Protein AF-A0A928W2C4-F1 (afdb_monomer_lite)

Sequence (63 aa):
MDNNSIPSTLMTDEDWIDKGKADAWDGKPRDSPEHDSRAASMYDLGYCEGEIRRSPVVNRKTA

Foldseek 3Di:
DDPPPPPPPDQDLVSLLCQLLVCLLVVHPDDADPPDPSSSVSSPNSVVVNVVVPPPPVPPPPD

Secondary structure (DSSP, 8-state):
-------TT---HHHHHHHHHHHHHHTPPP---SS-HHHHHHHHHHHHHHHHTTS--------

Structure (mmCIF, N/CA/C/O backbone):
data_AF-A0A928W2C4-F1
#
_entry.id   AF-A0A928W2C4-F1
#
loop_
_atom_site.group_PDB
_atom_site.id
_atom_site.type_symbol
_atom_site.label_atom_id
_atom_site.label_alt_id
_atom_site.label_comp_id
_atom_site.label_asym_id
_atom_site.label_entity_id
_atom_site.label_seq_id
_atom_site.pdbx_PDB_ins_code
_atom_site.Cartn_x
_atom_site.Cartn_y
_atom_site.Cartn_z
_atom_site.occupancy
_atom_site.B_iso_or_equiv
_atom_site.auth_seq_id
_atom_site.auth_comp_id
_atom_site.auth_asym_id
_atom_site.auth_atom_id
_atom_site.pdbx_PDB_model_num
ATOM 1 N N . MET A 1 1 ? 9.018 23.506 -25.393 1.00 54.50 1 MET A N 1
ATOM 2 C CA . MET A 1 1 ? 9.391 22.662 -24.238 1.00 54.50 1 MET A CA 1
ATOM 3 C C . MET A 1 1 ? 8.166 21.833 -23.920 1.00 54.50 1 MET A C 1
ATOM 5 O O . MET A 1 1 ? 7.348 22.268 -23.126 1.00 54.50 1 MET A O 1
ATOM 9 N N . ASP A 1 2 ? 7.974 20.712 -24.612 1.00 50.00 2 ASP A N 1
ATOM 10 C CA . ASP A 1 2 ? 6.736 19.937 -24.490 1.00 50.00 2 ASP A CA 1
ATOM 11 C C . ASP A 1 2 ? 6.947 18.553 -25.122 1.00 50.00 2 ASP A C 1
ATOM 13 O O . ASP A 1 2 ? 6.337 18.163 -26.104 1.00 50.00 2 ASP A O 1
ATOM 17 N N . ASN A 1 3 ? 7.889 17.812 -24.539 1.00 49.69 3 ASN A N 1
ATOM 18 C CA . ASN A 1 3 ? 7.986 16.361 -24.679 1.00 49.69 3 ASN A CA 1
ATOM 19 C C . ASN A 1 3 ? 7.769 15.759 -23.289 1.00 49.69 3 ASN A C 1
ATOM 21 O O . ASN A 1 3 ? 8.660 15.150 -22.708 1.00 49.69 3 ASN A O 1
ATOM 25 N N . ASN A 1 4 ? 6.577 15.981 -22.728 1.00 54.91 4 ASN A N 1
ATOM 26 C CA . ASN A 1 4 ? 6.129 15.268 -21.535 1.00 54.91 4 ASN A CA 1
ATOM 27 C C . ASN A 1 4 ? 5.470 13.950 -21.951 1.00 54.91 4 ASN A C 1
ATOM 29 O O . ASN A 1 4 ? 4.298 13.699 -21.680 1.00 54.91 4 ASN A O 1
ATOM 33 N N . SER A 1 5 ? 6.229 13.126 -22.674 1.00 57.53 5 SER A N 1
ATOM 34 C CA . SER A 1 5 ? 5.931 11.705 -22.759 1.00 57.53 5 SER A CA 1
ATOM 35 C C . SER A 1 5 ? 6.408 11.120 -21.435 1.00 57.53 5 SER A C 1
ATOM 37 O O . SER A 1 5 ? 7.571 10.747 -21.308 1.00 57.53 5 SER A O 1
ATOM 39 N N . ILE A 1 6 ? 5.551 11.171 -20.410 1.00 58.03 6 ILE A N 1
ATOM 40 C CA . ILE A 1 6 ? 5.777 10.438 -19.163 1.00 58.03 6 ILE A CA 1
ATOM 41 C C . ILE A 1 6 ? 5.877 8.968 -19.577 1.00 58.03 6 ILE A C 1
ATOM 43 O O . ILE A 1 6 ? 4.882 8.427 -20.069 1.00 58.03 6 ILE A O 1
ATOM 47 N N . PRO A 1 7 ? 7.049 8.315 -19.463 1.00 52.53 7 PRO A N 1
ATOM 48 C CA . PRO A 1 7 ? 7.108 6.888 -19.692 1.00 52.53 7 PRO A CA 1
ATOM 49 C C . PRO A 1 7 ? 6.186 6.259 -18.652 1.00 52.53 7 PRO A C 1
ATOM 51 O O . PRO A 1 7 ? 6.352 6.464 -17.451 1.00 52.53 7 PRO A O 1
ATOM 54 N N . SER A 1 8 ? 5.188 5.528 -19.130 1.00 55.81 8 SER A N 1
ATOM 55 C CA . SER A 1 8 ? 4.179 4.781 -18.376 1.00 55.81 8 SER A CA 1
ATOM 56 C C . SER A 1 8 ? 4.776 3.622 -17.553 1.00 55.81 8 SER A C 1
ATOM 58 O O . SER A 1 8 ? 4.191 2.547 -17.470 1.00 55.81 8 SER A O 1
ATOM 60 N N . THR A 1 9 ? 5.967 3.817 -16.988 1.00 57.78 9 THR A N 1
ATOM 61 C CA . THR A 1 9 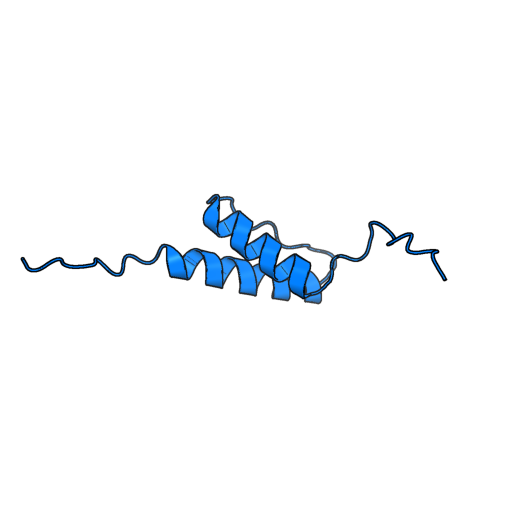? 6.826 2.784 -16.402 1.00 57.78 9 THR A CA 1
ATOM 62 C C . THR A 1 9 ? 7.459 3.190 -15.070 1.00 57.78 9 THR A C 1
ATOM 64 O O . THR A 1 9 ? 8.157 2.374 -14.480 1.00 57.78 9 THR A O 1
ATOM 67 N N . LEU A 1 10 ? 7.237 4.409 -14.572 1.00 68.88 10 LEU A N 1
ATOM 68 C CA . LEU A 1 10 ? 7.810 4.875 -13.306 1.00 68.88 10 LEU A CA 1
ATOM 69 C C . LEU A 1 10 ? 6.720 5.548 -12.467 1.00 68.88 10 LEU A C 1
ATOM 71 O O . LEU A 1 10 ? 6.632 6.771 -12.434 1.00 68.88 10 LEU A O 1
ATOM 75 N N . MET A 1 11 ? 5.871 4.738 -11.824 1.00 80.62 11 MET A N 1
ATOM 76 C CA . MET A 1 11 ? 5.085 5.222 -10.681 1.00 80.62 11 MET A CA 1
ATOM 77 C C . MET A 1 11 ? 6.060 5.785 -9.643 1.00 80.62 11 MET A C 1
ATOM 79 O O . MET A 1 11 ? 7.055 5.123 -9.323 1.00 80.62 11 MET A O 1
ATOM 83 N N . THR A 1 12 ? 5.812 7.002 -9.164 1.00 89.06 12 THR A N 1
ATOM 84 C CA . THR A 1 12 ? 6.639 7.614 -8.119 1.00 89.06 12 THR A CA 1
ATOM 85 C C . THR A 1 12 ? 6.363 6.970 -6.761 1.00 89.06 12 THR A C 1
ATOM 87 O O . THR A 1 12 ? 5.442 6.167 -6.602 1.00 89.06 12 THR A O 1
ATOM 90 N N . ASP A 1 13 ? 7.170 7.318 -5.758 1.00 91.31 13 ASP A N 1
ATOM 91 C CA . ASP A 1 13 ? 6.931 6.878 -4.382 1.00 91.31 13 ASP A CA 1
ATOM 92 C C . ASP A 1 13 ? 5.527 7.297 -3.902 1.00 91.31 13 ASP A C 1
ATOM 94 O O . ASP A 1 13 ? 4.819 6.508 -3.277 1.00 91.31 13 ASP A O 1
ATOM 98 N N . GLU A 1 14 ? 5.101 8.516 -4.245 1.00 91.44 14 GLU A N 1
ATOM 99 C CA . GLU A 1 14 ? 3.774 9.046 -3.928 1.00 91.44 14 GLU A CA 1
ATOM 100 C C . GLU A 1 14 ? 2.656 8.277 -4.641 1.00 91.44 14 GLU A C 1
ATOM 102 O O . GLU A 1 14 ? 1.653 7.961 -4.005 1.00 91.44 14 GLU A O 1
ATOM 107 N N . ASP A 1 15 ? 2.840 7.902 -5.913 1.00 92.56 15 ASP A N 1
ATOM 108 C CA . ASP A 1 15 ? 1.858 7.086 -6.639 1.00 92.56 15 ASP A CA 1
ATOM 109 C C . ASP A 1 15 ? 1.643 5.725 -5.957 1.00 92.56 15 ASP A C 1
ATOM 111 O O . ASP A 1 15 ? 0.514 5.233 -5.870 1.00 92.56 15 ASP A O 1
ATOM 115 N N . TRP A 1 16 ? 2.714 5.109 -5.440 1.00 92.56 16 TRP A N 1
ATOM 116 C CA . TRP A 1 16 ? 2.620 3.849 -4.698 1.00 92.56 16 TRP A CA 1
ATOM 117 C C . TRP A 1 16 ? 1.892 4.016 -3.365 1.00 92.56 16 TRP A C 1
ATOM 119 O O . TRP A 1 16 ? 1.046 3.181 -3.034 1.00 92.56 16 TRP A O 1
ATOM 129 N N . ILE A 1 17 ? 2.163 5.102 -2.638 1.00 93.06 17 ILE A N 1
ATOM 130 C CA . ILE A 1 17 ? 1.447 5.447 -1.401 1.00 93.06 17 ILE A CA 1
ATOM 131 C C . ILE A 1 17 ? -0.048 5.640 -1.682 1.00 93.06 17 ILE A C 1
ATOM 133 O O . ILE A 1 17 ? -0.894 5.046 -1.006 1.00 93.06 17 ILE A O 1
ATOM 137 N N . ASP A 1 18 ? -0.393 6.437 -2.690 1.00 92.94 18 ASP A N 1
ATOM 138 C CA . ASP A 1 18 ? -1.787 6.722 -3.026 1.00 92.94 18 ASP A CA 1
ATOM 139 C C . ASP A 1 18 ? -2.519 5.465 -3.502 1.00 92.94 18 ASP A C 1
ATOM 141 O O . ASP A 1 18 ? -3.664 5.224 -3.103 1.00 92.94 18 ASP A O 1
ATOM 145 N N . LYS A 1 19 ? -1.839 4.604 -4.269 1.00 92.06 19 LYS A N 1
ATOM 146 C CA . LYS A 1 19 ? -2.371 3.303 -4.680 1.00 92.06 19 LYS A CA 1
ATOM 147 C C . LYS A 1 19 ? -2.663 2.398 -3.484 1.00 92.06 19 LYS A C 1
ATOM 149 O O . LYS A 1 19 ? -3.782 1.900 -3.372 1.00 92.06 19 LYS A O 1
ATOM 154 N N . GLY A 1 20 ? -1.706 2.222 -2.571 1.00 93.50 20 GLY A N 1
ATOM 155 C CA . GLY A 1 20 ? -1.901 1.398 -1.374 1.00 93.50 20 GLY A CA 1
ATOM 156 C C . GLY A 1 20 ? -3.073 1.885 -0.527 1.00 93.50 20 GLY A C 1
ATOM 157 O O . GLY A 1 20 ? -3.928 1.0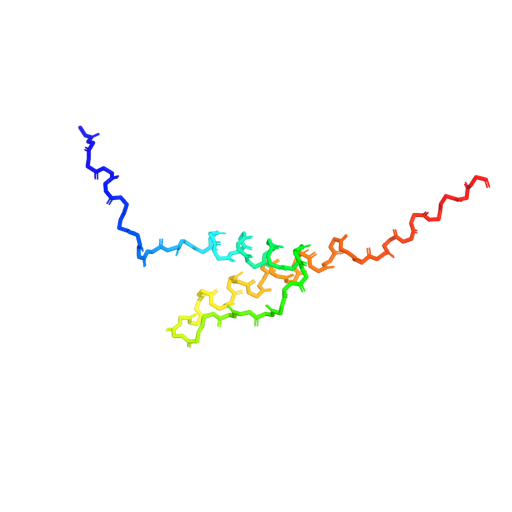99 -0.115 1.00 93.50 20 GLY A O 1
ATOM 158 N N . LYS A 1 21 ? -3.174 3.204 -0.341 1.00 93.19 21 LYS A N 1
ATOM 159 C CA . LYS A 1 21 ? -4.277 3.843 0.385 1.00 93.19 21 LYS A CA 1
ATOM 160 C C . LYS A 1 21 ? -5.629 3.595 -0.280 1.00 93.19 21 LYS A C 1
ATOM 162 O O . LYS A 1 21 ? -6.594 3.266 0.413 1.00 93.19 21 LYS A O 1
ATOM 167 N N . ALA A 1 22 ? -5.698 3.729 -1.603 1.00 92.19 22 ALA A N 1
ATOM 168 C CA . ALA A 1 22 ? -6.910 3.478 -2.374 1.00 92.19 22 ALA A CA 1
ATOM 169 C C . ALA A 1 22 ? -7.348 2.007 -2.293 1.00 92.19 22 ALA A C 1
ATOM 171 O O . ALA A 1 22 ? -8.527 1.740 -2.064 1.00 92.19 22 ALA A O 1
ATOM 172 N N . ASP A 1 23 ? -6.416 1.059 -2.403 1.00 93.06 23 ASP A N 1
ATOM 173 C CA . ASP A 1 23 ? -6.725 -0.372 -2.328 1.00 93.06 23 ASP A CA 1
ATOM 174 C C . ASP A 1 23 ? -7.220 -0.778 -0.923 1.00 93.06 23 ASP A C 1
ATOM 176 O O . ASP A 1 23 ? -8.203 -1.517 -0.802 1.00 93.06 23 ASP A O 1
ATOM 180 N N . ALA A 1 24 ? -6.654 -0.205 0.147 1.00 92.12 24 ALA A N 1
ATOM 181 C CA . ALA A 1 24 ? -7.180 -0.364 1.508 1.00 92.12 24 ALA A CA 1
ATOM 182 C C . ALA A 1 24 ? -8.593 0.240 1.678 1.00 92.12 24 ALA A C 1
ATOM 184 O O . ALA A 1 24 ? -9.465 -0.331 2.353 1.00 92.12 24 ALA A O 1
ATOM 185 N N . TRP A 1 25 ? -8.873 1.387 1.050 1.00 89.12 25 TRP A N 1
ATOM 186 C CA . TRP A 1 25 ? -10.219 1.975 1.042 1.00 89.12 25 TRP A CA 1
ATOM 187 C C . TRP A 1 25 ? -11.231 1.150 0.253 1.00 89.12 25 TRP A C 1
ATOM 189 O O . TRP A 1 25 ? -12.384 1.077 0.671 1.00 89.12 25 TRP A O 1
ATOM 199 N N . ASP A 1 26 ? -10.802 0.474 -0.808 1.00 90.69 26 ASP A N 1
ATOM 200 C CA . ASP A 1 26 ? -11.631 -0.463 -1.569 1.00 90.69 26 ASP A CA 1
ATOM 201 C C . ASP A 1 26 ? -11.801 -1.807 -0.831 1.00 90.69 26 ASP A C 1
ATOM 203 O O . ASP A 1 26 ? -12.771 -2.533 -1.030 1.00 90.69 26 ASP A O 1
ATOM 207 N N . GLY A 1 27 ? -10.914 -2.102 0.129 1.00 88.38 27 GLY A N 1
ATOM 208 C CA . GLY A 1 27 ? -10.924 -3.348 0.904 1.00 88.38 27 GLY A CA 1
ATOM 209 C C . GLY A 1 27 ? -10.318 -4.517 0.137 1.00 88.38 27 GLY A C 1
ATOM 210 O O . GLY A 1 27 ? -10.627 -5.675 0.425 1.00 88.38 27 GLY A O 1
ATOM 211 N N . LYS A 1 28 ? -9.480 -4.211 -0.854 1.00 89.50 28 LYS A N 1
ATOM 212 C CA . LYS A 1 28 ? -8.709 -5.198 -1.600 1.00 89.50 28 LYS A CA 1
ATOM 213 C C . LYS A 1 28 ? -7.614 -5.792 -0.720 1.00 89.50 28 LYS A C 1
ATOM 215 O O . LYS A 1 28 ? -7.123 -5.102 0.164 1.00 89.50 28 LYS A O 1
ATOM 220 N N . PRO A 1 29 ? -7.197 -7.042 -0.966 1.00 87.00 29 PRO A N 1
ATOM 221 C CA . PRO A 1 29 ? -6.004 -7.592 -0.333 1.00 87.00 29 PRO A CA 1
ATOM 222 C C . PRO A 1 29 ? -4.749 -6.799 -0.733 1.00 87.00 29 PRO A C 1
ATOM 224 O O . PRO A 1 29 ? -4.716 -6.165 -1.787 1.00 87.00 29 PRO A O 1
ATOM 227 N N . ARG A 1 30 ? -3.704 -6.854 0.102 1.00 87.69 30 ARG A N 1
ATOM 228 C CA . ARG A 1 30 ? -2.406 -6.240 -0.214 1.00 87.69 30 ARG A CA 1
ATOM 229 C C . ARG A 1 30 ? -1.794 -6.904 -1.448 1.00 87.69 30 ARG A C 1
ATOM 231 O O . ARG A 1 30 ? -1.645 -8.122 -1.458 1.00 87.69 30 ARG A O 1
ATOM 238 N N . ASP A 1 31 ? -1.426 -6.092 -2.435 1.00 85.81 31 ASP A N 1
ATOM 239 C CA . ASP A 1 31 ? -0.794 -6.516 -3.689 1.00 85.81 31 ASP A CA 1
ATOM 240 C C . ASP A 1 31 ? 0.488 -5.700 -3.923 1.00 85.81 31 ASP A C 1
ATOM 242 O O . ASP A 1 31 ? 0.599 -4.878 -4.836 1.00 85.81 31 ASP A O 1
ATOM 246 N N . SER A 1 32 ? 1.433 -5.850 -2.993 1.00 81.94 32 SER A N 1
ATOM 247 C CA . SER A 1 32 ? 2.686 -5.094 -2.984 1.00 81.94 32 SER A CA 1
ATOM 248 C C . SER A 1 32 ? 3.631 -5.615 -4.086 1.00 81.94 32 SER A C 1
ATOM 250 O O . SER A 1 32 ? 3.774 -6.829 -4.235 1.00 81.94 32 SER A O 1
ATOM 252 N N . PRO A 1 33 ? 4.316 -4.744 -4.850 1.00 83.38 33 PRO A N 1
ATOM 253 C CA . PRO A 1 33 ? 5.222 -5.172 -5.921 1.00 83.38 33 PRO A CA 1
ATOM 254 C C . PRO A 1 33 ? 6.385 -6.051 -5.433 1.00 83.38 33 PRO A C 1
ATOM 256 O O . PRO A 1 33 ? 7.164 -5.633 -4.584 1.00 83.38 33 PRO A O 1
ATOM 259 N N . GLU A 1 34 ? 6.583 -7.235 -6.019 1.00 80.62 34 GLU A N 1
ATOM 260 C CA . GLU A 1 34 ? 7.638 -8.171 -5.575 1.00 80.62 34 GLU A CA 1
ATOM 261 C C . GLU A 1 34 ? 9.057 -7.775 -6.030 1.00 80.62 34 GLU A C 1
ATOM 263 O O . GLU A 1 34 ? 10.048 -8.109 -5.380 1.00 80.62 34 GLU A O 1
ATOM 268 N N . HIS A 1 35 ? 9.173 -7.061 -7.154 1.00 80.94 35 HIS A N 1
ATOM 269 C CA . HIS A 1 35 ? 10.457 -6.758 -7.803 1.00 80.94 35 HIS A CA 1
ATOM 270 C C . HIS A 1 35 ? 11.035 -5.379 -7.466 1.00 80.94 35 HIS A C 1
ATOM 272 O O . HIS A 1 35 ? 12.152 -5.070 -7.880 1.00 80.94 35 HIS A O 1
ATOM 278 N N . ASP A 1 36 ? 10.303 -4.561 -6.710 1.00 86.06 36 ASP A N 1
ATOM 279 C CA . ASP A 1 36 ? 10.741 -3.231 -6.298 1.00 86.06 36 ASP A CA 1
ATOM 280 C C . ASP A 1 36 ? 10.470 -3.043 -4.804 1.00 86.06 36 ASP A C 1
ATOM 282 O O . ASP A 1 36 ? 9.359 -2.748 -4.366 1.00 86.06 36 ASP A O 1
ATOM 286 N N . SER A 1 37 ? 11.524 -3.226 -4.008 1.00 87.69 37 SER A N 1
ATOM 287 C CA . SER A 1 37 ? 11.466 -3.144 -2.547 1.00 87.69 37 SER A CA 1
ATOM 288 C C . SER A 1 37 ? 11.043 -1.758 -2.049 1.00 87.69 37 SER A C 1
ATOM 290 O O . SER A 1 37 ? 10.446 -1.639 -0.974 1.00 87.69 37 SER A O 1
ATOM 292 N N . ARG A 1 38 ? 11.352 -0.701 -2.813 1.00 89.69 38 ARG A N 1
ATOM 293 C CA . ARG A 1 38 ? 10.989 0.674 -2.467 1.00 89.69 38 ARG A CA 1
ATOM 294 C C . ARG A 1 38 ? 9.508 0.899 -2.742 1.00 89.69 38 ARG A C 1
ATOM 296 O O . ARG A 1 38 ? 8.800 1.334 -1.837 1.00 89.69 38 ARG A O 1
ATOM 303 N N . ALA A 1 39 ? 9.039 0.513 -3.926 1.00 90.00 39 ALA A N 1
ATOM 304 C CA . ALA A 1 39 ? 7.625 0.549 -4.284 1.00 90.00 39 ALA A CA 1
ATOM 305 C C . ALA A 1 39 ? 6.759 -0.274 -3.318 1.00 90.00 39 ALA A C 1
ATOM 307 O O . ALA A 1 39 ? 5.728 0.211 -2.861 1.00 90.00 39 ALA A O 1
ATOM 308 N N . ALA A 1 40 ? 7.208 -1.477 -2.942 1.00 92.38 40 ALA A N 1
ATOM 309 C CA . ALA A 1 40 ? 6.544 -2.319 -1.946 1.00 92.38 40 ALA A CA 1
ATOM 310 C C . ALA A 1 40 ? 6.386 -1.605 -0.602 1.00 92.38 40 A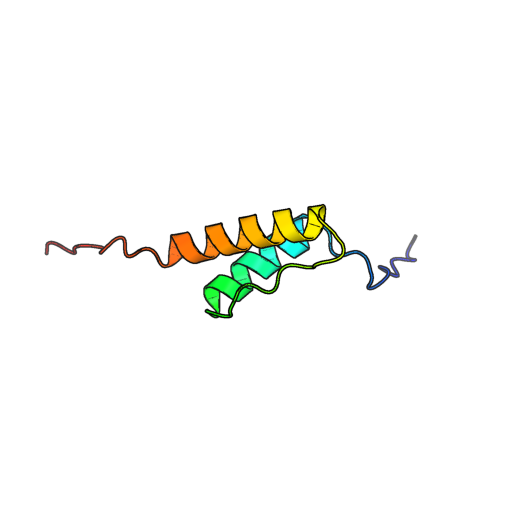LA A C 1
ATOM 312 O O . ALA A 1 40 ? 5.292 -1.563 -0.044 1.00 92.38 40 ALA A O 1
ATOM 313 N N . SER A 1 41 ? 7.462 -0.979 -0.119 1.00 93.88 41 SER A N 1
ATOM 314 C CA . SER A 1 41 ? 7.438 -0.230 1.140 1.00 93.88 41 SER A CA 1
ATOM 315 C C . SER A 1 41 ? 6.493 0.976 1.070 1.00 93.88 41 SER A C 1
ATOM 317 O O . SER A 1 41 ? 5.753 1.233 2.016 1.00 93.88 41 SER A O 1
ATOM 319 N N . MET A 1 42 ? 6.498 1.713 -0.045 1.00 94.62 42 MET A N 1
ATOM 320 C CA . MET A 1 42 ? 5.629 2.879 -0.253 1.00 94.62 42 MET A CA 1
ATOM 321 C C . MET A 1 42 ? 4.150 2.486 -0.349 1.00 94.62 42 MET A C 1
ATOM 323 O O . MET A 1 42 ? 3.305 3.103 0.302 1.00 94.62 42 MET A O 1
ATOM 327 N N . TYR A 1 43 ? 3.845 1.410 -1.076 1.00 94.75 43 TYR A N 1
ATOM 328 C CA . TYR A 1 43 ? 2.507 0.826 -1.132 1.00 94.75 43 TYR A CA 1
ATOM 329 C C . TYR A 1 43 ? 2.019 0.394 0.254 1.00 94.75 43 TYR A C 1
ATOM 331 O O . TYR A 1 43 ? 0.920 0.768 0.667 1.00 94.75 43 TYR A O 1
ATOM 339 N N . ASP A 1 44 ? 2.845 -0.337 1.007 1.00 94.00 44 ASP A N 1
ATOM 340 C CA . ASP A 1 44 ? 2.486 -0.823 2.342 1.00 94.00 44 ASP A CA 1
ATOM 341 C C . ASP A 1 44 ? 2.200 0.327 3.319 1.00 94.00 44 ASP A C 1
ATOM 343 O O . ASP A 1 44 ? 1.245 0.240 4.099 1.00 94.00 44 ASP A O 1
ATOM 347 N N . LEU A 1 45 ? 2.978 1.418 3.262 1.00 93.50 45 LEU A N 1
ATOM 348 C CA . LEU A 1 45 ? 2.723 2.631 4.050 1.00 93.50 45 LEU A CA 1
ATOM 349 C C . LEU A 1 45 ? 1.344 3.222 3.736 1.00 93.50 45 LEU A C 1
ATOM 351 O O . LEU A 1 45 ? 0.559 3.476 4.654 1.00 93.50 45 LEU A O 1
ATOM 355 N N . GLY A 1 46 ? 1.038 3.398 2.450 1.00 93.62 46 GLY A N 1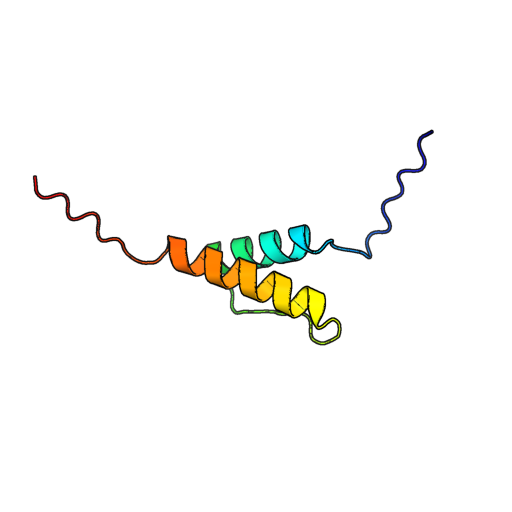
ATOM 356 C CA . GLY A 1 46 ? -0.251 3.906 1.993 1.00 93.62 46 GLY A CA 1
ATOM 357 C C . GLY A 1 46 ? -1.418 3.018 2.414 1.00 93.62 46 GLY A C 1
ATOM 358 O O . GLY A 1 46 ? -2.418 3.509 2.943 1.00 93.62 46 GLY A O 1
ATOM 359 N N . TYR A 1 47 ? -1.268 1.704 2.247 1.00 93.81 47 TYR A N 1
ATOM 360 C CA . TYR A 1 47 ? -2.278 0.719 2.623 1.00 93.81 47 TYR A CA 1
ATOM 361 C C . TYR A 1 47 ? -2.564 0.760 4.127 1.00 93.81 47 TYR A C 1
ATOM 363 O O . TYR A 1 47 ? -3.724 0.864 4.528 1.00 93.81 47 TYR A O 1
ATOM 371 N N . CYS A 1 48 ? -1.523 0.793 4.967 1.00 92.06 48 CYS A N 1
ATOM 372 C CA . CYS A 1 48 ? -1.687 0.943 6.415 1.00 92.06 48 CYS A CA 1
ATOM 373 C C . CYS A 1 48 ? -2.425 2.244 6.776 1.00 92.06 48 CYS A C 1
ATOM 375 O O . CYS A 1 48 ? -3.322 2.229 7.618 1.00 92.06 48 CYS A O 1
ATOM 377 N N . GLU A 1 49 ? -2.101 3.368 6.129 1.00 91.19 49 GLU A N 1
ATOM 378 C CA . GLU A 1 49 ? -2.813 4.634 6.345 1.00 91.19 49 GLU A CA 1
ATOM 379 C C . GLU A 1 49 ? -4.300 4.535 5.954 1.00 91.19 49 GLU A C 1
ATOM 381 O O . GLU A 1 49 ? -5.182 5.042 6.659 1.00 91.19 49 GLU A O 1
ATOM 386 N N . GLY A 1 50 ? -4.596 3.841 4.853 1.00 89.25 50 GLY A N 1
ATOM 387 C CA . GLY A 1 50 ? -5.959 3.577 4.404 1.00 89.25 50 GLY A CA 1
ATOM 388 C C . GLY A 1 50 ? -6.762 2.718 5.388 1.00 89.25 50 GLY A C 1
ATOM 389 O O . GLY A 1 50 ? -7.940 3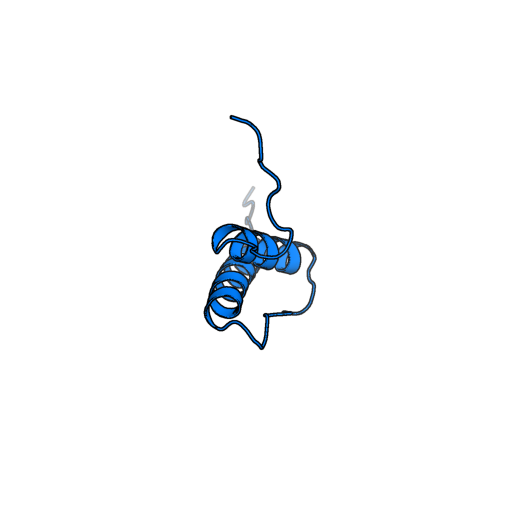.008 5.628 1.00 89.25 50 GLY A O 1
ATOM 390 N N . GLU A 1 51 ? -6.125 1.731 6.026 1.00 88.81 51 GLU A N 1
ATOM 391 C CA . GLU A 1 51 ? -6.728 0.900 7.079 1.00 88.81 51 GLU A CA 1
ATOM 392 C C . GLU A 1 51 ? -7.041 1.707 8.351 1.00 88.81 51 GLU A C 1
ATOM 394 O O . GLU A 1 51 ? -8.094 1.512 8.966 1.00 88.81 51 GLU A O 1
ATOM 399 N N . ILE A 1 52 ? -6.189 2.676 8.718 1.00 82.19 52 ILE A N 1
ATOM 400 C CA . ILE A 1 52 ? -6.379 3.509 9.920 1.00 82.19 52 ILE A CA 1
ATOM 401 C C . ILE A 1 52 ? -7.681 4.324 9.844 1.00 82.19 52 ILE A C 1
ATOM 403 O O . ILE A 1 52 ? -8.386 4.427 10.849 1.00 82.19 52 ILE A O 1
ATOM 407 N N . ARG A 1 53 ? -8.063 4.859 8.671 1.00 64.50 53 ARG A N 1
ATOM 408 C CA . ARG A 1 53 ? -9.331 5.615 8.509 1.00 64.50 53 ARG A CA 1
ATOM 409 C C . ARG A 1 53 ? -10.590 4.752 8.640 1.00 64.50 53 ARG A C 1
ATOM 411 O O . ARG A 1 53 ? -11.661 5.313 8.868 1.00 64.50 53 ARG A O 1
ATOM 418 N N . ARG A 1 54 ? -10.484 3.421 8.532 1.00 59.12 54 ARG A N 1
ATOM 419 C CA . ARG A 1 54 ? -11.571 2.487 8.879 1.00 59.12 54 ARG A CA 1
ATOM 420 C C . ARG A 1 54 ? -11.515 2.001 10.322 1.00 59.12 54 ARG A C 1
ATOM 422 O O . ARG A 1 54 ? -12.416 1.265 10.727 1.00 59.12 54 ARG A O 1
ATOM 429 N N . SER A 1 55 ? -10.515 2.400 11.109 1.00 51.00 55 SER A N 1
ATOM 430 C CA . SER A 1 55 ? -10.577 2.160 12.544 1.00 51.00 55 SER A CA 1
ATOM 431 C C . SER A 1 55 ? -11.829 2.860 13.062 1.00 51.00 55 SER A C 1
ATOM 433 O O . SER A 1 55 ? -11.984 4.069 12.842 1.00 51.00 55 SER A O 1
ATOM 435 N N . PRO A 1 56 ? -12.761 2.138 13.701 1.00 57.44 56 PRO A N 1
ATOM 436 C CA . PRO A 1 56 ? -13.898 2.766 14.312 1.00 57.44 56 PRO A CA 1
ATOM 437 C C . PRO A 1 56 ? -13.340 3.531 15.509 1.00 57.44 56 PRO A C 1
ATOM 439 O O . PRO A 1 56 ? -13.369 3.062 16.646 1.00 57.44 56 PRO A O 1
ATOM 442 N N . VAL A 1 57 ? -12.935 4.783 15.290 1.00 58.00 57 VAL A N 1
ATOM 443 C CA . VAL A 1 57 ? -13.385 5.810 16.215 1.00 58.00 57 VAL A CA 1
ATOM 444 C C . VAL A 1 57 ? -14.896 5.714 16.121 1.00 58.00 57 VAL A C 1
ATOM 446 O O . VAL A 1 57 ? -15.541 6.323 15.269 1.00 58.00 57 VAL A O 1
ATOM 449 N N . VAL A 1 58 ? -15.443 4.825 16.954 1.00 58.16 58 VAL A N 1
ATOM 450 C CA . VAL A 1 58 ? -16.819 4.845 17.386 1.00 58.16 58 VAL A CA 1
ATOM 451 C C . VAL A 1 58 ? -16.975 6.269 17.860 1.00 58.16 58 VAL A C 1
ATOM 453 O O . VAL A 1 58 ? -16.556 6.633 18.958 1.00 58.16 58 VAL A O 1
ATOM 456 N N . ASN A 1 59 ? -17.495 7.098 16.969 1.00 55.91 59 ASN A N 1
ATOM 457 C CA . ASN A 1 59 ? -18.003 8.395 17.301 1.00 55.91 59 ASN A CA 1
ATOM 458 C C . ASN A 1 59 ? -19.208 8.049 18.171 1.00 55.91 59 ASN A C 1
ATOM 460 O O . ASN A 1 59 ? -20.324 7.882 17.677 1.00 55.91 59 ASN A O 1
ATOM 464 N N . ARG A 1 60 ? -18.951 7.767 19.458 1.00 57.47 60 ARG A N 1
ATOM 465 C CA . ARG A 1 60 ? -19.983 7.685 20.473 1.00 57.47 60 ARG A CA 1
ATOM 466 C C . ARG A 1 60 ? -20.545 9.092 20.493 1.00 57.47 60 ARG A C 1
ATOM 468 O O . ARG A 1 60 ? -20.062 9.958 21.212 1.00 57.47 60 ARG A O 1
ATOM 475 N N . LYS A 1 61 ? -21.545 9.318 19.644 1.00 56.44 61 LYS A N 1
ATOM 476 C CA . LYS A 1 61 ? -22.567 10.314 19.886 1.00 56.44 61 LYS A CA 1
ATOM 477 C C . LYS A 1 61 ? -23.199 9.911 21.212 1.00 56.44 61 LYS A C 1
ATOM 479 O O . LYS A 1 61 ? -24.146 9.137 21.241 1.00 56.44 61 LYS A O 1
ATOM 484 N N . THR A 1 62 ? -22.624 10.369 22.312 1.00 52.38 62 THR A N 1
ATOM 485 C CA . THR A 1 62 ? -23.411 10.651 23.504 1.00 52.38 62 THR A CA 1
ATOM 486 C C . THR A 1 62 ? -24.189 11.916 23.177 1.00 52.38 62 THR A C 1
ATOM 488 O O . THR A 1 62 ? -23.667 13.021 23.311 1.00 52.38 62 THR A O 1
ATOM 491 N N . ALA A 1 63 ? -25.374 11.708 22.605 1.00 48.94 63 ALA A N 1
ATOM 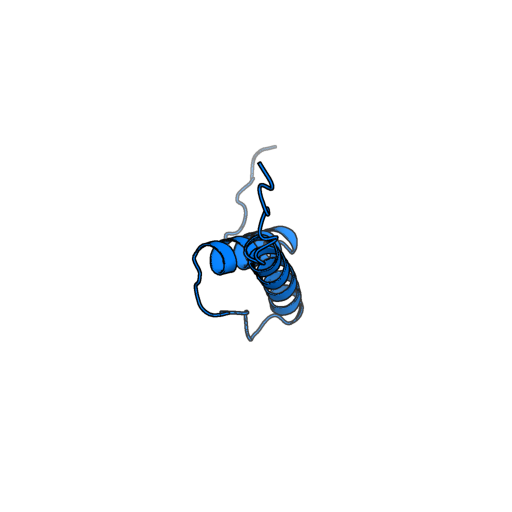492 C CA . ALA A 1 63 ? -26.498 12.619 22.755 1.00 48.94 63 ALA A CA 1
ATOM 493 C C . ALA A 1 63 ? -27.262 12.201 24.017 1.00 48.94 63 ALA A C 1
ATOM 495 O O . ALA A 1 63 ? -27.305 10.973 24.273 1.00 48.94 63 ALA A O 1
#

Radius of gyration: 16.09 Å; chains: 1; bounding box: 38×31×48 Å

pLDDT: mean 78.59, std 16.43, range [48.94, 94.75]